Protein AF-A0A813E6D9-F1 (afdb_monomer_lite)

Secondary structure (DSSP, 8-state):
---HHHHHHHHHHHHHHH-TT--S---S-PPPPPHHHHHHHHHHH-SHHHHHHHHHHHHHHHHHTT--HHHHHHHHHHHHHHTTPPPPSS--HHHHHHHHHHHHTT-

pLDDT: mean 75.67, std 10.49, range [47.28, 86.62]

Sequence (107 aa):
PLDLKSHLVTLVLEAIAADSGTTERR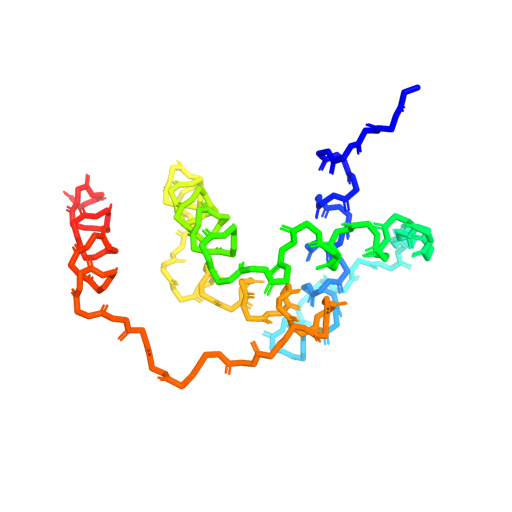PQRMSRVPEAVRAMLIIAFHSEEAWKVLCFATRRQCAESGIDRFTAARLLAALREALTLPTEETPSKEQEAEDDELWAAKV

Organism: Polarella glacialis (NCBI:txid89957)

Radius of gyration: 14.29 Å; chains: 1; bounding box: 28×29×38 Å

Structure (mmCIF, N/CA/C/O backbone):
data_AF-A0A813E6D9-F1
#
_entry.id   AF-A0A813E6D9-F1
#
loop_
_atom_site.group_PDB
_atom_site.id
_atom_site.type_symbol
_atom_site.label_atom_id
_atom_site.label_alt_id
_atom_site.label_comp_id
_atom_site.label_asym_id
_atom_site.label_entity_id
_atom_site.label_seq_id
_atom_site.pdbx_PDB_ins_code
_atom_site.Cartn_x
_atom_site.Cartn_y
_atom_site.Cartn_z
_atom_site.occupancy
_atom_site.B_iso_or_equiv
_atom_site.auth_seq_id
_atom_site.auth_comp_id
_atom_site.auth_asym_id
_atom_site.auth_atom_id
_atom_site.pdbx_PDB_model_num
ATOM 1 N N . PRO A 1 1 ? 0.153 6.181 -23.351 1.00 55.78 1 PRO A N 1
ATOM 2 C CA . PRO A 1 1 ? 0.550 6.684 -22.012 1.00 55.78 1 PRO A CA 1
ATOM 3 C C . PRO A 1 1 ? 0.500 5.544 -20.992 1.00 55.78 1 PRO A C 1
ATOM 5 O O . PRO A 1 1 ? -0.426 4.743 -21.054 1.00 55.78 1 PRO A O 1
ATOM 8 N N . LEU A 1 2 ? 1.498 5.438 -20.114 1.00 63.12 2 LEU A N 1
ATOM 9 C CA . LEU A 1 2 ? 1.509 4.447 -19.039 1.00 63.12 2 LEU A CA 1
ATOM 10 C C . LEU A 1 2 ? 0.525 4.888 -17.944 1.00 63.12 2 LEU A C 1
ATOM 12 O O . LEU A 1 2 ? 0.753 5.907 -17.296 1.00 63.12 2 LEU A O 1
ATOM 16 N N . ASP A 1 3 ? -0.566 4.147 -17.747 1.00 80.06 3 ASP A N 1
ATOM 17 C CA . ASP A 1 3 ? -1.535 4.430 -16.681 1.00 80.06 3 ASP A CA 1
ATOM 18 C C . ASP A 1 3 ? -1.081 3.790 -15.360 1.00 80.06 3 ASP A C 1
ATOM 20 O O . ASP A 1 3 ? -1.523 2.710 -14.958 1.00 80.06 3 ASP A O 1
ATOM 24 N N . LEU A 1 4 ? -0.144 4.467 -14.692 1.00 69.75 4 LEU A N 1
ATOM 25 C CA . LEU A 1 4 ? 0.435 4.035 -13.416 1.00 69.75 4 LEU A CA 1
ATOM 26 C C . LEU A 1 4 ? -0.626 3.800 -12.332 1.00 69.75 4 LEU A C 1
ATOM 28 O O . LEU A 1 4 ? -0.455 2.907 -11.505 1.00 69.75 4 LEU A O 1
ATOM 32 N N . LYS A 1 5 ? -1.735 4.553 -12.351 1.00 74.38 5 LYS A N 1
ATOM 33 C CA . LYS A 1 5 ? -2.806 4.418 -11.359 1.00 74.38 5 LYS A CA 1
ATOM 34 C C . LYS A 1 5 ? -3.513 3.071 -11.502 1.00 74.38 5 LYS A C 1
ATOM 36 O O . LYS A 1 5 ? -3.650 2.348 -10.518 1.00 74.38 5 LYS A O 1
ATOM 41 N N . SER A 1 6 ? -3.910 2.701 -12.718 1.00 78.50 6 SER A N 1
ATOM 42 C CA . SER A 1 6 ? -4.550 1.403 -12.980 1.00 78.50 6 SER A CA 1
ATOM 43 C C . SER A 1 6 ? -3.612 0.224 -12.699 1.00 78.50 6 SER A C 1
ATOM 45 O O . SER A 1 6 ? -4.045 -0.815 -12.192 1.00 78.50 6 SER A O 1
ATOM 47 N N . HIS A 1 7 ? -2.311 0.383 -12.959 1.00 80.12 7 HIS A N 1
ATOM 48 C CA . HIS A 1 7 ? -1.315 -0.639 -12.633 1.00 80.12 7 HIS A CA 1
ATOM 49 C C . HIS A 1 7 ? -1.073 -0.794 -11.128 1.00 80.12 7 HIS A C 1
ATOM 51 O O . HIS A 1 7 ? -0.959 -1.923 -10.661 1.00 80.12 7 HIS A O 1
ATOM 57 N N . LEU A 1 8 ? -1.071 0.299 -10.361 1.00 74.12 8 LEU A N 1
ATOM 58 C CA . LEU A 1 8 ? -1.030 0.248 -8.897 1.00 74.12 8 LEU A CA 1
ATOM 59 C C . LEU A 1 8 ? -2.252 -0.464 -8.320 1.00 74.12 8 LEU A C 1
ATOM 61 O O . LEU A 1 8 ? -2.102 -1.336 -7.473 1.00 74.12 8 LEU A O 1
ATOM 65 N N . VAL A 1 9 ? -3.450 -0.155 -8.820 1.00 75.25 9 VAL A N 1
ATOM 66 C CA . VAL A 1 9 ? -4.681 -0.846 -8.405 1.00 75.25 9 VAL A CA 1
ATOM 67 C C . VAL A 1 9 ? -4.587 -2.341 -8.702 1.00 75.25 9 VAL A C 1
ATOM 69 O O . VAL A 1 9 ? -4.896 -3.160 -7.845 1.00 75.25 9 VAL A O 1
ATOM 72 N N . THR A 1 10 ? -4.111 -2.707 -9.892 1.00 80.25 10 THR A N 1
ATOM 73 C CA . THR A 1 10 ? -3.926 -4.113 -10.276 1.00 80.25 10 THR A CA 1
ATOM 74 C C . THR A 1 10 ? -2.921 -4.817 -9.361 1.00 80.25 10 THR A C 1
ATOM 76 O O . THR A 1 10 ? -3.183 -5.924 -8.906 1.00 80.25 10 THR A O 1
ATOM 79 N N . LEU A 1 11 ? -1.808 -4.160 -9.029 1.00 77.75 11 LEU A N 1
ATOM 80 C CA . LEU A 1 11 ? -0.789 -4.704 -8.134 1.00 77.75 11 LEU A CA 1
ATOM 81 C C . LEU A 1 11 ? -1.305 -4.897 -6.703 1.00 77.75 11 LEU A C 1
ATOM 83 O O . LEU A 1 11 ? -1.048 -5.924 -6.085 1.00 77.75 11 LEU A O 1
ATOM 87 N N . VAL A 1 12 ? -2.051 -3.921 -6.189 1.00 75.12 12 VAL A N 1
ATOM 88 C CA . VAL A 1 12 ? -2.708 -3.999 -4.881 1.00 75.12 12 VAL A CA 1
ATOM 89 C C . VAL A 1 12 ? -3.670 -5.183 -4.844 1.00 75.12 12 VAL A C 1
ATOM 91 O O . VAL A 1 12 ? -3.676 -5.970 -3.905 1.00 75.12 12 VAL A O 1
ATOM 94 N N . LEU A 1 13 ? -4.459 -5.341 -5.898 1.00 73.75 13 LEU A N 1
ATOM 95 C CA . LEU A 1 13 ? -5.406 -6.431 -6.031 1.00 73.75 13 LEU A CA 1
ATOM 96 C C . LEU A 1 13 ? -4.719 -7.808 -6.140 1.00 73.75 13 LEU A C 1
ATOM 98 O O . LEU A 1 13 ? -5.182 -8.765 -5.519 1.00 73.75 13 LEU A O 1
ATOM 102 N N . GLU A 1 14 ? -3.594 -7.908 -6.856 1.00 75.50 14 GLU A N 1
ATOM 103 C CA . GLU A 1 14 ? -2.746 -9.108 -6.866 1.00 75.50 14 GLU A CA 1
ATOM 104 C C . GLU A 1 14 ? -2.191 -9.434 -5.477 1.00 75.50 14 GLU A C 1
ATOM 106 O O . GLU A 1 14 ? -2.201 -10.596 -5.076 1.00 75.50 14 GLU A O 1
ATOM 111 N N . ALA A 1 15 ? -1.727 -8.419 -4.746 1.00 73.94 15 ALA A N 1
ATOM 112 C CA . ALA A 1 15 ? -1.176 -8.570 -3.407 1.00 73.94 15 ALA A CA 1
ATOM 113 C C . ALA A 1 15 ? -2.230 -9.091 -2.416 1.00 73.94 15 ALA A C 1
ATOM 115 O O . ALA A 1 15 ? -1.973 -10.042 -1.684 1.00 73.94 15 ALA A O 1
ATOM 116 N N . ILE A 1 16 ? -3.452 -8.549 -2.460 1.00 69.12 16 ILE A N 1
ATOM 117 C CA . ILE A 1 16 ? -4.589 -9.063 -1.678 1.00 69.12 16 ILE A CA 1
ATOM 118 C C . ILE A 1 16 ? -4.908 -10.510 -2.067 1.00 69.12 16 ILE A C 1
ATOM 120 O O . ILE A 1 16 ? -5.148 -11.341 -1.199 1.00 69.12 16 ILE A O 1
ATOM 124 N N . ALA A 1 17 ? -4.914 -10.829 -3.366 1.00 70.44 17 ALA A N 1
ATOM 125 C CA . ALA A 1 17 ? -5.215 -12.179 -3.840 1.00 70.44 17 ALA A CA 1
ATOM 126 C C . ALA A 1 17 ? -4.159 -13.218 -3.416 1.00 70.44 17 ALA A C 1
ATOM 128 O O . ALA A 1 17 ? -4.484 -14.403 -3.297 1.00 70.44 17 ALA A O 1
ATOM 129 N N . ALA A 1 18 ? -2.911 -12.783 -3.217 1.00 68.25 18 ALA A N 1
ATOM 130 C CA . ALA A 1 18 ? -1.814 -13.598 -2.707 1.00 68.25 18 ALA A CA 1
ATOM 131 C C . ALA A 1 18 ? -1.820 -13.726 -1.170 1.00 68.25 18 ALA A C 1
ATOM 133 O O . ALA A 1 18 ? -1.265 -14.693 -0.647 1.00 68.25 18 ALA A O 1
ATOM 134 N N . ASP A 1 19 ? -2.475 -12.808 -0.451 1.00 67.19 19 ASP A N 1
ATOM 135 C CA . ASP A 1 19 ? -2.545 -12.819 1.009 1.00 67.19 19 ASP A CA 1
ATOM 136 C C . ASP A 1 19 ? -3.439 -13.956 1.538 1.00 67.19 19 ASP A C 1
ATOM 138 O O . ASP A 1 19 ? -4.664 -13.981 1.371 1.00 67.19 19 ASP A O 1
ATOM 142 N N . SER A 1 20 ? -2.804 -14.898 2.238 1.00 57.84 20 SER A N 1
ATOM 143 C CA . SER A 1 20 ? -3.430 -16.087 2.834 1.00 57.84 20 SER A CA 1
ATOM 144 C C . SER A 1 20 ? -4.530 -15.782 3.859 1.00 57.84 20 SER A C 1
ATOM 146 O O . SER A 1 20 ? -5.384 -16.634 4.107 1.00 57.84 20 SER A O 1
ATOM 148 N N . GLY A 1 21 ? -4.549 -14.571 4.426 1.00 58.81 21 GLY A N 1
ATOM 149 C CA . GLY A 1 21 ? -5.560 -14.148 5.391 1.00 58.81 21 GLY A CA 1
ATOM 150 C C . GLY A 1 21 ? -6.868 -13.637 4.772 1.00 58.81 21 GLY A C 1
ATOM 151 O O . GLY A 1 21 ? -7.704 -13.114 5.511 1.00 58.81 21 GLY A O 1
ATOM 152 N N . THR A 1 22 ? -7.049 -13.697 3.447 1.00 59.09 22 THR A N 1
ATOM 153 C CA . THR A 1 22 ? -8.324 -13.385 2.776 1.00 59.09 22 THR A CA 1
ATOM 154 C C . THR A 1 22 ? -8.975 -14.676 2.269 1.00 59.09 22 THR A C 1
ATOM 156 O O . THR A 1 22 ? -8.703 -15.186 1.185 1.00 59.09 22 THR A O 1
ATOM 159 N N . THR A 1 23 ? -9.824 -15.278 3.101 1.00 51.78 23 THR A N 1
ATOM 160 C CA . THR A 1 23 ? -10.379 -16.619 2.851 1.00 51.78 23 THR A CA 1
ATOM 161 C C . THR A 1 23 ? -11.553 -16.646 1.872 1.00 51.78 23 THR A C 1
ATOM 163 O O . THR A 1 23 ? -11.817 -17.697 1.294 1.00 51.78 23 THR A O 1
ATOM 166 N N . GLU A 1 24 ? -12.258 -15.534 1.637 1.00 48.12 24 GLU A N 1
ATOM 167 C CA . GLU A 1 24 ? -13.606 -15.644 1.056 1.00 48.12 24 GLU A CA 1
ATOM 168 C C . GLU A 1 24 ? -13.743 -15.358 -0.441 1.00 48.12 24 GLU A C 1
ATOM 170 O O . GLU A 1 24 ? -14.668 -15.878 -1.063 1.00 48.12 24 GLU A O 1
ATOM 175 N N .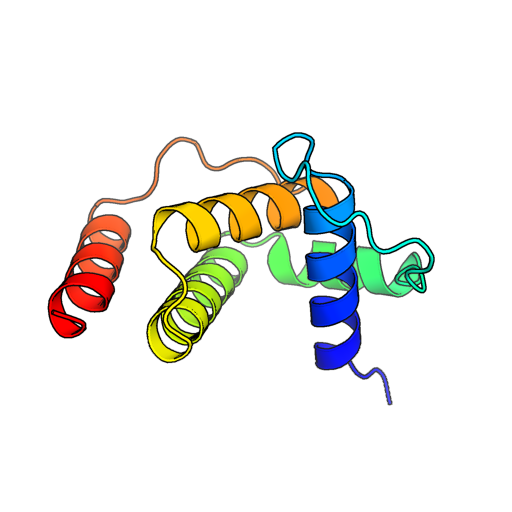 ARG A 1 25 ? -12.859 -14.590 -1.083 1.00 49.09 25 ARG A N 1
ATOM 176 C CA . ARG A 1 25 ? -13.000 -14.300 -2.523 1.00 49.09 25 ARG A CA 1
ATOM 177 C C . ARG A 1 25 ? -11.652 -14.078 -3.180 1.00 49.09 25 ARG A C 1
ATOM 179 O O . ARG A 1 25 ? -11.267 -12.942 -3.425 1.00 49.09 25 ARG A O 1
ATOM 186 N N . ARG A 1 26 ? -10.959 -15.167 -3.529 1.00 53.34 26 ARG A N 1
ATOM 187 C CA . ARG A 1 26 ? -9.845 -15.082 -4.482 1.00 53.34 26 ARG A CA 1
ATOM 188 C C . ARG A 1 26 ? -10.399 -14.634 -5.837 1.00 53.34 26 ARG A C 1
ATOM 190 O O . ARG A 1 26 ? -11.190 -15.372 -6.432 1.00 53.34 26 ARG A O 1
ATOM 197 N N . PRO A 1 27 ? -10.020 -13.461 -6.353 1.00 53.62 27 PRO A N 1
ATOM 198 C CA . PRO A 1 27 ? -10.424 -13.054 -7.689 1.00 53.62 27 PRO A CA 1
ATOM 199 C C . PRO A 1 27 ? -9.776 -13.991 -8.720 1.00 53.62 27 PRO A C 1
ATOM 201 O O . PRO A 1 27 ? -8.568 -13.987 -8.925 1.00 53.62 27 PRO A O 1
ATOM 204 N N . GLN A 1 28 ? -10.590 -14.833 -9.362 1.00 53.22 28 GLN A N 1
ATOM 205 C CA . GLN A 1 28 ? -10.120 -15.945 -10.204 1.00 53.22 28 GLN A CA 1
ATOM 206 C C . GLN A 1 28 ? -9.476 -15.520 -11.536 1.00 53.22 28 GLN A C 1
ATOM 208 O O . GLN A 1 28 ? -8.907 -16.355 -12.237 1.00 53.22 28 GLN A O 1
ATOM 213 N N . ARG A 1 29 ? -9.541 -14.236 -11.904 1.00 51.28 29 ARG A N 1
ATOM 214 C CA . ARG A 1 29 ? -8.859 -13.682 -13.081 1.00 51.28 29 ARG A CA 1
ATOM 215 C C . ARG A 1 29 ? -8.409 -12.259 -12.799 1.00 51.28 29 ARG A C 1
ATOM 217 O O . ARG A 1 29 ? -9.169 -11.318 -13.004 1.00 51.28 29 ARG A O 1
ATOM 224 N N . MET A 1 30 ? -7.172 -12.108 -12.348 1.00 58.38 30 MET A N 1
ATOM 225 C CA . MET A 1 30 ? -6.517 -10.805 -12.332 1.00 58.38 30 MET A CA 1
ATOM 226 C C . MET A 1 30 ? -5.555 -10.725 -13.504 1.00 58.38 30 MET A C 1
ATOM 228 O O . MET A 1 30 ? -4.742 -11.627 -13.715 1.00 58.38 30 MET A O 1
ATOM 232 N N . SER A 1 31 ? -5.695 -9.665 -14.302 1.00 63.81 31 SER A N 1
ATOM 233 C CA . SER A 1 31 ? -4.647 -9.286 -15.245 1.00 63.81 31 SER A CA 1
ATOM 234 C C . SER A 1 31 ? -3.379 -9.070 -14.435 1.00 63.81 31 SER A C 1
ATOM 236 O O . SER A 1 31 ? -3.430 -8.348 -13.447 1.00 63.81 31 SER A O 1
ATOM 238 N N . ARG A 1 32 ? -2.267 -9.689 -14.834 1.00 72.94 32 ARG A N 1
ATOM 239 C CA . ARG A 1 32 ? -0.993 -9.440 -14.164 1.00 72.94 32 ARG A CA 1
ATOM 240 C C . ARG A 1 32 ? -0.432 -8.088 -14.589 1.00 72.94 32 ARG A C 1
ATOM 242 O O . ARG A 1 32 ? -0.499 -7.743 -15.771 1.00 72.94 32 ARG A O 1
ATOM 249 N N . VAL A 1 33 ? 0.145 -7.339 -13.658 1.00 79.12 33 VAL A N 1
ATOM 250 C CA . VAL A 1 33 ? 0.950 -6.158 -13.973 1.00 79.12 33 VAL A CA 1
ATOM 251 C C . VAL A 1 33 ? 2.164 -6.615 -14.789 1.00 79.12 33 VAL A C 1
ATOM 253 O O . VAL A 1 33 ? 2.880 -7.517 -14.341 1.00 79.12 33 VAL A O 1
ATOM 256 N N . PRO A 1 34 ? 2.417 -6.028 -15.976 1.00 84.19 34 PRO A N 1
ATOM 257 C CA . PRO A 1 34 ? 3.595 -6.364 -16.766 1.00 84.19 34 PRO A CA 1
ATOM 258 C C . PRO A 1 34 ? 4.884 -6.167 -15.960 1.00 84.19 34 PRO A C 1
ATOM 260 O O . PRO A 1 34 ? 5.010 -5.194 -15.215 1.00 84.19 34 PRO A O 1
ATOM 263 N N . GLU A 1 35 ? 5.863 -7.050 -16.145 1.00 81.62 35 GLU A N 1
ATOM 264 C CA . GLU A 1 35 ? 7.119 -7.048 -15.378 1.00 81.62 35 GLU A CA 1
ATOM 265 C C . GLU A 1 35 ? 7.864 -5.707 -15.457 1.00 81.62 35 GLU A C 1
ATOM 267 O O . GLU A 1 35 ? 8.301 -5.181 -14.437 1.00 81.62 35 GLU A O 1
ATOM 272 N N . ALA A 1 36 ? 7.903 -5.084 -16.640 1.00 83.00 36 ALA A N 1
ATOM 273 C CA . ALA A 1 36 ? 8.494 -3.758 -16.827 1.00 83.00 36 ALA A CA 1
ATOM 274 C C . ALA A 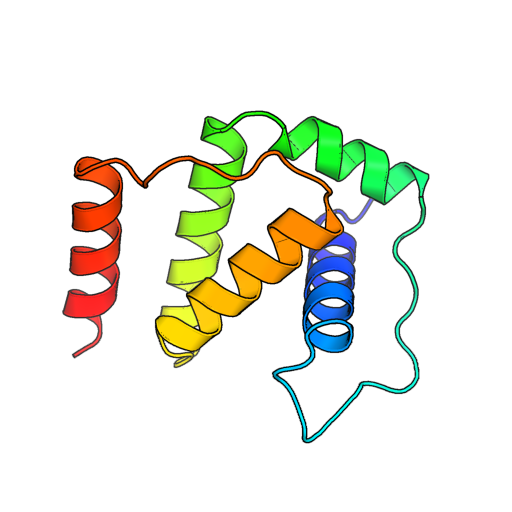1 36 ? 7.815 -2.672 -15.970 1.00 83.00 36 ALA A C 1
ATOM 276 O O . ALA A 1 36 ? 8.478 -1.770 -15.462 1.00 83.00 36 ALA A O 1
ATOM 277 N N . VAL A 1 37 ? 6.496 -2.763 -15.775 1.00 81.75 37 VAL A N 1
ATOM 278 C CA . VAL A 1 37 ? 5.752 -1.829 -14.921 1.00 81.75 37 VAL A CA 1
ATOM 279 C C . VAL A 1 37 ? 6.027 -2.105 -13.452 1.00 81.75 37 VAL A C 1
ATOM 281 O O . VAL A 1 37 ? 6.244 -1.162 -12.697 1.00 81.75 37 VAL A O 1
ATOM 284 N N . ARG A 1 38 ? 6.100 -3.381 -13.055 1.00 82.00 38 ARG A N 1
ATOM 285 C CA . ARG A 1 38 ? 6.512 -3.754 -11.698 1.00 82.00 38 ARG A CA 1
ATOM 286 C C . ARG A 1 38 ? 7.899 -3.195 -11.382 1.00 82.00 38 ARG A C 1
ATOM 288 O O . ARG A 1 38 ? 8.040 -2.531 -10.367 1.00 82.00 38 ARG A O 1
ATOM 295 N N . ALA A 1 39 ? 8.877 -3.360 -12.272 1.00 82.50 39 ALA A N 1
ATOM 296 C CA . ALA A 1 39 ? 10.219 -2.804 -12.099 1.00 82.50 39 ALA A CA 1
ATOM 297 C C . ALA A 1 39 ? 10.211 -1.271 -11.938 1.00 82.50 39 ALA A C 1
ATOM 299 O O . ALA A 1 39 ? 10.896 -0.743 -11.066 1.00 82.50 39 ALA A O 1
ATOM 300 N N . MET A 1 40 ? 9.396 -0.549 -12.718 1.00 83.25 40 MET A N 1
ATOM 301 C CA . MET A 1 40 ? 9.244 0.905 -12.559 1.00 83.25 40 MET A CA 1
ATOM 302 C C . MET A 1 40 ? 8.659 1.291 -11.198 1.00 83.25 40 MET A C 1
ATOM 304 O O . MET A 1 40 ? 9.135 2.242 -10.585 1.00 83.25 40 MET A O 1
ATOM 308 N N . LEU A 1 41 ? 7.650 0.561 -10.713 1.00 81.75 41 LEU A N 1
ATOM 309 C CA . LEU A 1 41 ? 7.061 0.805 -9.394 1.00 81.75 41 LEU A CA 1
ATOM 310 C C . LEU A 1 41 ? 8.061 0.487 -8.276 1.00 81.75 41 LEU A C 1
ATOM 312 O O . LEU A 1 41 ? 8.163 1.257 -7.329 1.00 81.75 41 LEU A O 1
ATOM 316 N N . ILE A 1 42 ? 8.845 -0.586 -8.416 1.00 84.00 42 ILE A N 1
ATOM 317 C CA . ILE A 1 42 ? 9.930 -0.907 -7.481 1.00 84.00 42 ILE A CA 1
ATOM 318 C C . ILE A 1 42 ? 10.906 0.262 -7.404 1.00 84.00 42 ILE A C 1
ATOM 320 O O . ILE A 1 42 ? 11.169 0.743 -6.313 1.00 84.00 42 ILE A O 1
ATOM 324 N N . ILE A 1 43 ? 11.388 0.771 -8.542 1.00 83.56 43 ILE A N 1
ATOM 325 C CA . ILE A 1 43 ? 12.309 1.917 -8.573 1.00 83.56 43 ILE A CA 1
ATOM 326 C C . ILE A 1 43 ? 11.664 3.161 -7.942 1.00 83.56 43 ILE A C 1
ATOM 328 O O . ILE A 1 43 ? 12.307 3.848 -7.153 1.00 83.56 43 ILE A O 1
ATOM 332 N N . ALA A 1 44 ? 10.396 3.440 -8.258 1.00 81.19 44 ALA A N 1
ATOM 333 C CA . ALA A 1 44 ? 9.683 4.614 -7.756 1.00 81.19 44 ALA A CA 1
ATOM 334 C C . ALA A 1 44 ? 9.473 4.587 -6.233 1.00 81.19 44 ALA A C 1
ATO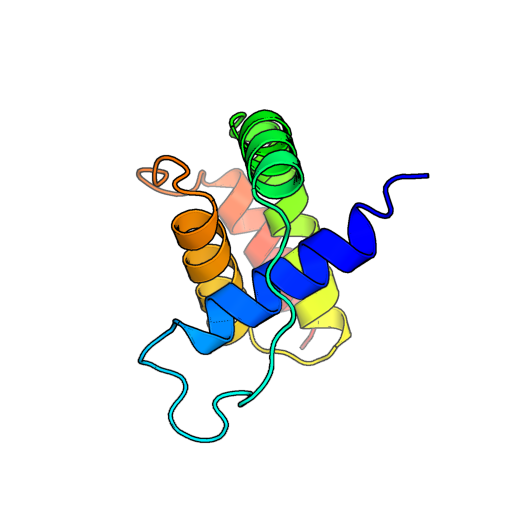M 336 O O . ALA A 1 44 ? 9.547 5.633 -5.593 1.00 81.19 44 ALA A O 1
ATOM 337 N N . PHE A 1 45 ? 9.231 3.407 -5.658 1.00 82.31 45 PHE A N 1
ATOM 338 C CA . PHE A 1 45 ? 8.952 3.228 -4.230 1.00 82.31 45 PHE A CA 1
ATOM 339 C C . PHE A 1 45 ? 10.116 2.615 -3.445 1.00 82.31 45 PHE A C 1
ATOM 341 O O . PHE A 1 45 ? 9.946 2.270 -2.281 1.00 82.31 45 PHE A O 1
ATOM 348 N N . HIS A 1 46 ? 11.300 2.491 -4.053 1.00 80.81 46 HIS A N 1
ATOM 349 C CA . HIS A 1 46 ? 12.499 2.012 -3.361 1.00 80.81 46 HIS A CA 1
ATOM 350 C C . HIS A 1 46 ? 12.976 2.993 -2.283 1.00 80.81 46 HIS A C 1
ATOM 352 O O . HIS A 1 46 ? 13.614 2.587 -1.318 1.00 80.81 46 HIS A O 1
ATOM 358 N N . SER A 1 47 ? 12.673 4.285 -2.447 1.00 83.12 47 SER A N 1
ATOM 359 C CA . SER A 1 47 ? 12.906 5.285 -1.406 1.00 83.12 47 SER A CA 1
ATOM 360 C C . SER A 1 47 ? 11.867 5.152 -0.294 1.00 83.12 47 SER A C 1
ATOM 362 O O . SER A 1 47 ? 10.663 5.155 -0.566 1.00 83.12 47 SER A O 1
ATOM 364 N N . GLU A 1 48 ? 12.333 5.140 0.957 1.00 79.31 48 GLU A N 1
ATOM 365 C CA . GLU A 1 48 ? 11.463 5.170 2.136 1.00 79.31 48 GLU A CA 1
ATOM 366 C C . GLU A 1 48 ? 10.529 6.386 2.120 1.00 79.31 48 GLU A C 1
ATOM 368 O O . GLU A 1 48 ? 9.358 6.260 2.450 1.00 79.31 48 GLU A O 1
ATOM 373 N N . GLU A 1 49 ? 10.981 7.555 1.661 1.00 82.38 49 GLU A N 1
ATOM 374 C CA . GLU A 1 49 ? 10.123 8.747 1.580 1.00 82.38 49 GLU A CA 1
ATOM 375 C C . GLU A 1 49 ? 8.956 8.542 0.605 1.00 82.38 49 GLU A C 1
ATOM 377 O O . GLU A 1 49 ? 7.806 8.859 0.916 1.00 82.38 49 GLU A O 1
ATOM 382 N N . ALA A 1 50 ? 9.229 7.954 -0.563 1.00 83.94 50 ALA A N 1
ATOM 383 C CA . ALA A 1 50 ? 8.201 7.671 -1.560 1.00 83.94 50 ALA A CA 1
ATOM 384 C C . ALA A 1 50 ? 7.205 6.616 -1.056 1.00 83.94 50 ALA A C 1
ATOM 386 O O . ALA A 1 50 ? 5.995 6.742 -1.273 1.00 83.94 50 ALA A O 1
ATOM 387 N N . TRP A 1 51 ? 7.701 5.600 -0.345 1.00 86.50 51 TRP A N 1
ATOM 388 C CA . TRP A 1 51 ? 6.858 4.603 0.304 1.00 86.50 51 TRP A CA 1
ATOM 389 C C . TRP A 1 51 ? 5.983 5.215 1.409 1.00 86.50 51 TRP A C 1
ATOM 391 O O . TRP A 1 51 ? 4.786 4.934 1.465 1.00 86.50 51 TRP A O 1
ATOM 401 N N . LYS A 1 52 ? 6.525 6.116 2.238 1.00 84.06 52 LYS A N 1
ATOM 402 C CA . LYS A 1 52 ? 5.773 6.822 3.292 1.00 84.06 52 LYS A CA 1
ATOM 403 C C . LYS A 1 52 ? 4.623 7.645 2.725 1.00 84.06 52 LYS A C 1
ATOM 405 O O . LYS A 1 52 ? 3.497 7.531 3.211 1.00 84.06 52 LYS A O 1
ATOM 410 N N . VAL A 1 53 ? 4.872 8.396 1.651 1.00 85.62 53 VAL A N 1
ATOM 411 C CA . VAL A 1 53 ? 3.826 9.158 0.947 1.00 85.62 53 VAL A CA 1
ATOM 412 C C . VAL A 1 53 ? 2.720 8.230 0.433 1.00 85.62 53 VAL A C 1
ATOM 414 O O . VAL A 1 53 ? 1.534 8.526 0.600 1.00 85.62 53 VAL A O 1
ATOM 417 N N . LEU A 1 54 ? 3.085 7.080 -0.146 1.00 84.81 54 LEU A N 1
ATOM 418 C CA . LEU A 1 54 ? 2.118 6.078 -0.599 1.00 84.81 54 LEU A CA 1
ATOM 419 C C . LEU A 1 54 ? 1.312 5.487 0.568 1.00 84.81 54 LEU A C 1
ATOM 421 O O . LEU A 1 54 ? 0.091 5.353 0.455 1.00 84.81 54 LEU A O 1
ATOM 425 N N . CYS A 1 55 ? 1.965 5.158 1.687 1.00 86.62 55 CYS A N 1
ATOM 426 C CA . CYS A 1 55 ? 1.307 4.670 2.898 1.00 86.62 55 CYS A CA 1
ATOM 427 C C . CYS A 1 55 ? 0.269 5.661 3.412 1.00 86.62 55 CYS A C 1
ATOM 429 O O . CYS A 1 55 ? -0.880 5.273 3.621 1.00 86.62 55 CYS A O 1
ATOM 431 N N . PHE A 1 56 ? 0.645 6.930 3.558 1.00 86.12 56 PHE A N 1
ATOM 432 C CA . PHE A 1 56 ? -0.257 7.972 4.037 1.00 86.12 56 PHE A CA 1
ATOM 433 C C . PHE A 1 56 ? -1.468 8.143 3.110 1.00 86.12 56 PHE A C 1
ATOM 435 O O . PHE A 1 56 ? -2.615 8.066 3.554 1.00 86.12 56 PHE A O 1
ATOM 442 N N . ALA A 1 57 ? -1.233 8.281 1.800 1.00 84.88 57 ALA A N 1
ATOM 443 C CA . ALA A 1 57 ? -2.306 8.425 0.815 1.00 84.88 57 ALA A CA 1
ATOM 444 C C . ALA A 1 57 ? -3.259 7.215 0.815 1.00 84.88 57 ALA A C 1
ATOM 446 O O . ALA A 1 57 ? -4.480 7.374 0.757 1.00 84.88 57 ALA A O 1
ATOM 447 N N . THR A 1 58 ? -2.709 6.004 0.934 1.00 84.50 58 THR A N 1
ATOM 448 C CA . THR A 1 58 ? -3.490 4.761 0.980 1.00 84.50 58 THR A CA 1
ATOM 449 C C . THR A 1 58 ? -4.320 4.669 2.256 1.00 84.50 58 THR A C 1
ATOM 451 O O . THR A 1 58 ? -5.509 4.359 2.181 1.00 84.50 58 THR A O 1
ATOM 454 N N . ARG A 1 59 ? -3.736 4.969 3.425 1.00 86.50 59 ARG A N 1
ATOM 455 C CA . ARG A 1 59 ? -4.450 4.960 4.713 1.00 86.50 59 ARG A CA 1
ATOM 456 C C . ARG A 1 59 ? -5.578 5.977 4.716 1.00 86.50 59 ARG A C 1
ATOM 458 O O . ARG A 1 59 ? -6.691 5.632 5.100 1.00 86.50 59 ARG A O 1
ATOM 465 N N . ARG A 1 60 ? -5.326 7.186 4.207 1.00 85.62 60 ARG A N 1
ATOM 466 C CA . ARG A 1 60 ? -6.350 8.224 4.076 1.00 85.62 60 ARG A CA 1
ATOM 467 C C . ARG A 1 60 ? -7.502 7.772 3.184 1.00 85.62 60 ARG A C 1
ATOM 469 O O . ARG A 1 60 ? -8.654 7.880 3.592 1.00 85.62 60 ARG A O 1
ATOM 476 N N . GLN A 1 61 ? -7.208 7.206 2.015 1.00 83.31 61 GLN A N 1
ATOM 477 C CA . GLN A 1 61 ? -8.242 6.693 1.114 1.00 83.31 61 GLN A CA 1
ATOM 478 C C . GLN A 1 61 ? -9.035 5.535 1.741 1.00 83.31 61 GLN A C 1
ATOM 480 O O . GLN A 1 61 ? -10.255 5.464 1.577 1.00 83.31 61 GLN A O 1
ATOM 485 N N . CYS A 1 62 ? -8.365 4.633 2.466 1.00 83.88 62 CYS A N 1
ATOM 486 C CA . CYS A 1 62 ? -9.011 3.541 3.198 1.00 83.88 62 CYS A CA 1
ATOM 487 C C . CYS A 1 62 ? -9.972 4.093 4.249 1.00 83.88 62 CYS A C 1
ATOM 489 O O . CYS A 1 62 ? -11.148 3.732 4.246 1.00 83.88 62 CYS A O 1
ATOM 491 N N . ALA A 1 63 ? -9.495 5.035 5.064 1.00 80.81 63 ALA A N 1
ATOM 492 C CA . ALA A 1 63 ? -10.303 5.718 6.057 1.00 80.81 63 ALA A CA 1
ATOM 493 C C . ALA A 1 63 ? -11.518 6.375 5.387 1.00 80.81 63 ALA A C 1
ATOM 495 O O . ALA A 1 63 ? -12.652 6.110 5.784 1.00 80.81 63 ALA A O 1
ATOM 496 N N . GLU A 1 64 ? -11.320 7.193 4.343 1.00 83.38 64 GLU A N 1
ATOM 497 C CA . GLU A 1 64 ? -12.374 7.830 3.524 1.00 83.38 64 GLU A CA 1
ATOM 498 C C . GLU A 1 64 ? -13.419 6.837 3.000 1.00 83.38 64 GLU A C 1
ATOM 500 O O . GLU A 1 64 ? -14.602 7.165 2.974 1.00 83.38 64 GLU A O 1
ATOM 505 N N . SER A 1 65 ? -13.004 5.607 2.700 1.00 79.75 65 SER A N 1
ATOM 506 C CA . SER A 1 65 ? -13.864 4.538 2.181 1.00 79.75 65 SER A CA 1
ATOM 507 C C . SER A 1 65 ? -14.486 3.646 3.268 1.00 79.75 65 SER A C 1
ATOM 509 O O . SER A 1 65 ? -15.165 2.678 2.935 1.00 79.75 65 SER A O 1
ATOM 511 N N . GLY A 1 66 ? -14.256 3.937 4.555 1.00 80.50 66 GLY A N 1
ATOM 512 C CA . GLY A 1 66 ? -14.763 3.140 5.680 1.00 80.50 66 GLY A CA 1
ATOM 513 C C . GLY A 1 66 ? -14.030 1.810 5.898 1.00 80.50 66 GLY A C 1
ATOM 514 O O . GLY A 1 66 ? -14.543 0.939 6.594 1.00 80.50 66 GLY A O 1
ATOM 515 N N . ILE A 1 67 ? -12.850 1.638 5.300 1.00 80.69 67 ILE A N 1
ATOM 516 C CA . ILE A 1 67 ? -11.973 0.486 5.532 1.00 80.69 67 ILE A CA 1
ATOM 517 C C . ILE A 1 67 ? -11.215 0.727 6.837 1.00 80.69 67 ILE A C 1
ATOM 519 O O . ILE A 1 67 ? -10.676 1.812 7.046 1.00 80.69 67 ILE A O 1
ATOM 523 N N . ASP A 1 68 ? -11.164 -0.275 7.711 1.00 83.31 68 ASP A N 1
ATOM 524 C CA . ASP A 1 68 ? -10.515 -0.161 9.013 1.00 83.31 68 ASP A CA 1
ATOM 525 C C . ASP A 1 68 ? -8.975 -0.125 8.918 1.00 83.31 68 ASP A C 1
ATOM 527 O O . ASP A 1 68 ? -8.359 -0.571 7.942 1.00 83.31 68 ASP A O 1
ATOM 531 N N . ARG A 1 69 ? -8.342 0.387 9.982 1.00 84.25 69 ARG A N 1
ATOM 532 C CA . ARG A 1 69 ? -6.882 0.540 10.089 1.00 84.25 69 ARG A CA 1
ATOM 533 C C . ARG A 1 69 ? -6.126 -0.775 9.902 1.00 84.25 69 ARG A C 1
ATOM 535 O O . ARG A 1 69 ? -5.055 -0.773 9.297 1.00 84.25 69 ARG A O 1
ATOM 542 N N . PHE A 1 70 ? -6.659 -1.891 10.401 1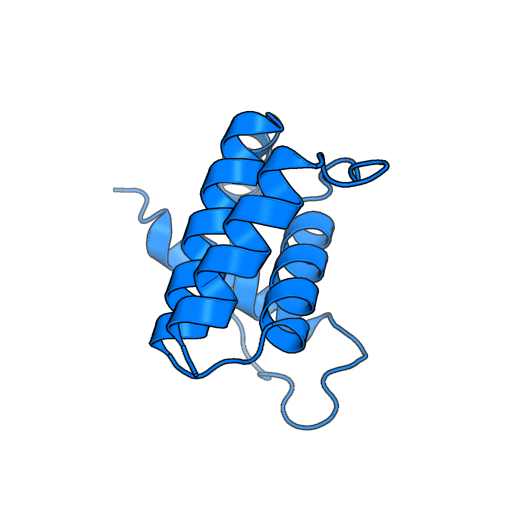.00 83.62 70 PHE A N 1
ATOM 543 C CA . PHE A 1 70 ? -5.995 -3.191 10.317 1.00 83.62 70 PHE A CA 1
ATOM 544 C C . PHE A 1 70 ? -6.001 -3.721 8.880 1.00 83.62 70 PHE A C 1
ATOM 546 O O . PHE A 1 70 ? -4.958 -4.137 8.371 1.00 83.62 70 PHE A O 1
ATOM 553 N N . THR A 1 71 ? -7.136 -3.626 8.188 1.00 80.88 71 THR A N 1
ATOM 554 C CA . THR A 1 71 ? -7.240 -3.975 6.765 1.00 80.88 71 THR A CA 1
ATOM 555 C C . THR A 1 71 ? -6.327 -3.095 5.905 1.00 80.88 71 THR A C 1
ATOM 557 O O . THR A 1 71 ? -5.618 -3.610 5.039 1.00 80.88 71 THR A O 1
ATOM 560 N N . ALA A 1 72 ? -6.264 -1.787 6.178 1.00 83.88 72 ALA A N 1
ATOM 561 C CA . ALA A 1 72 ? -5.361 -0.868 5.481 1.00 83.88 72 ALA A CA 1
ATOM 562 C C . ALA A 1 72 ? -3.873 -1.211 5.703 1.00 83.88 72 ALA A C 1
ATOM 564 O O . ALA A 1 72 ? -3.074 -1.163 4.767 1.00 83.88 72 ALA A O 1
ATOM 565 N N . ALA A 1 73 ? -3.487 -1.593 6.924 1.00 84.44 73 ALA A N 1
ATOM 566 C CA . ALA A 1 73 ? -2.121 -2.017 7.230 1.00 84.44 73 ALA A CA 1
ATOM 567 C C . ALA A 1 73 ? -1.748 -3.322 6.507 1.00 84.44 73 ALA A C 1
ATOM 569 O O . ALA A 1 73 ? -0.673 -3.409 5.913 1.00 84.44 73 ALA A O 1
ATOM 570 N N . ARG A 1 74 ? -2.654 -4.310 6.491 1.00 81.50 74 ARG A N 1
ATOM 571 C CA . ARG A 1 74 ? -2.459 -5.567 5.750 1.00 81.50 74 ARG A CA 1
ATOM 572 C C . ARG A 1 74 ? -2.298 -5.339 4.251 1.00 81.50 74 ARG A C 1
ATOM 574 O O . ARG A 1 74 ? -1.413 -5.933 3.642 1.00 81.50 74 ARG A O 1
ATOM 581 N N . LEU A 1 75 ? -3.100 -4.444 3.674 1.00 81.50 75 LEU A N 1
ATOM 582 C CA . LEU A 1 75 ? -3.000 -4.045 2.270 1.00 81.50 75 LEU A CA 1
ATOM 583 C C . LEU A 1 75 ? -1.603 -3.515 1.924 1.00 81.50 75 LEU A C 1
ATOM 585 O O . LEU A 1 75 ? -1.001 -3.925 0.933 1.00 81.50 75 LEU A O 1
ATOM 589 N N . LEU A 1 76 ? -1.090 -2.604 2.753 1.00 85.69 76 LEU A N 1
ATOM 590 C CA . LEU A 1 76 ? 0.224 -1.995 2.567 1.00 85.69 76 LEU A CA 1
ATOM 591 C C . LEU A 1 76 ? 1.356 -3.011 2.735 1.00 85.69 76 LEU A C 1
ATOM 593 O O . LEU A 1 76 ? 2.306 -2.979 1.959 1.00 85.69 76 LEU A O 1
ATOM 597 N N . ALA A 1 77 ? 1.241 -3.928 3.697 1.00 82.38 77 ALA A N 1
ATOM 598 C CA . ALA A 1 77 ? 2.205 -5.009 3.878 1.00 82.38 77 ALA A CA 1
ATOM 599 C C . ALA A 1 77 ? 2.261 -5.924 2.644 1.00 82.38 77 ALA A C 1
ATOM 601 O O . ALA A 1 77 ? 3.339 -6.147 2.095 1.00 82.38 77 ALA A O 1
ATOM 602 N N . ALA A 1 78 ? 1.099 -6.361 2.150 1.00 79.38 78 ALA A N 1
ATOM 603 C CA . ALA A 1 78 ? 1.010 -7.193 0.954 1.00 79.38 78 ALA A CA 1
ATOM 604 C C . ALA A 1 78 ? 1.568 -6.467 -0.285 1.00 79.38 78 ALA A C 1
ATOM 606 O O . ALA A 1 78 ? 2.262 -7.064 -1.107 1.00 79.38 78 ALA A O 1
ATOM 607 N N . LEU A 1 79 ? 1.307 -5.162 -0.422 1.00 83.69 79 LEU A N 1
ATOM 608 C CA . LEU A 1 79 ? 1.854 -4.351 -1.510 1.00 83.69 79 LEU A CA 1
ATOM 609 C C . LEU A 1 79 ? 3.385 -4.234 -1.428 1.00 83.69 79 LEU A C 1
ATOM 611 O O . LEU A 1 79 ? 4.055 -4.326 -2.458 1.00 83.69 79 LEU A O 1
ATOM 615 N N . ARG A 1 80 ? 3.939 -4.058 -0.221 1.00 84.38 80 ARG A N 1
ATOM 616 C CA . ARG A 1 80 ? 5.391 -3.988 0.009 1.00 84.38 80 ARG A CA 1
ATOM 617 C C . ARG A 1 80 ? 6.064 -5.306 -0.373 1.00 84.38 80 ARG A C 1
ATOM 619 O O . ARG A 1 80 ? 7.076 -5.295 -1.070 1.00 84.38 80 ARG A O 1
ATOM 626 N N . GLU A 1 81 ? 5.448 -6.427 0.002 1.00 80.69 81 GLU A N 1
ATOM 627 C CA . GLU A 1 81 ? 5.891 -7.777 -0.359 1.00 80.69 81 GLU A CA 1
ATOM 628 C C . GLU A 1 81 ? 5.821 -8.019 -1.873 1.00 80.69 81 GLU A C 1
ATOM 630 O O . GLU A 1 81 ? 6.795 -8.467 -2.477 1.00 80.69 81 GLU A O 1
ATOM 635 N N . ALA A 1 82 ? 4.715 -7.645 -2.525 1.00 78.62 82 ALA A N 1
ATOM 636 C CA . ALA A 1 82 ? 4.552 -7.783 -3.974 1.00 78.62 82 ALA A CA 1
ATOM 637 C C . ALA A 1 82 ? 5.574 -6.957 -4.779 1.00 78.62 82 ALA A C 1
ATOM 639 O O . ALA A 1 82 ? 5.904 -7.308 -5.919 1.00 78.62 82 ALA A O 1
ATOM 640 N N . LEU A 1 83 ? 6.066 -5.861 -4.199 1.00 82.38 83 LEU A N 1
ATOM 641 C CA . LEU A 1 83 ? 7.134 -5.030 -4.751 1.00 82.38 83 LEU A CA 1
ATOM 642 C C . LEU A 1 83 ? 8.532 -5.457 -4.282 1.00 82.38 83 LEU A C 1
ATOM 644 O O . LEU A 1 83 ? 9.513 -4.839 -4.688 1.00 82.38 83 LEU A O 1
ATOM 648 N N . THR A 1 84 ? 8.666 -6.502 -3.459 1.00 83.56 84 THR A N 1
ATOM 649 C CA . THR A 1 84 ? 9.957 -6.956 -2.904 1.00 83.56 84 THR A CA 1
ATOM 650 C C . THR A 1 84 ? 10.770 -5.817 -2.273 1.00 83.56 84 THR A C 1
ATOM 652 O O . THR A 1 84 ? 11.996 -5.779 -2.373 1.00 83.56 84 THR A O 1
ATOM 655 N N . LEU A 1 85 ? 10.084 -4.846 -1.665 1.00 80.94 85 LEU A N 1
ATOM 656 C CA . LEU A 1 85 ? 10.732 -3.707 -1.019 1.00 80.94 85 LEU A CA 1
ATOM 657 C C . LEU A 1 85 ? 11.266 -4.136 0.355 1.00 80.94 85 LEU A C 1
ATOM 659 O O . LEU A 1 85 ? 10.617 -4.945 1.023 1.00 80.94 85 LEU A O 1
ATOM 663 N N . PRO A 1 86 ? 12.421 -3.605 0.801 1.00 76.44 86 PRO A N 1
ATOM 664 C CA . PRO A 1 86 ? 12.959 -3.914 2.125 1.00 76.44 86 PRO A CA 1
ATOM 665 C C . PRO A 1 86 ? 11.928 -3.555 3.194 1.00 76.44 86 PRO A C 1
ATOM 667 O O . PRO A 1 86 ? 11.280 -2.521 3.078 1.00 76.44 86 PRO A O 1
ATOM 670 N N . THR A 1 87 ? 11.730 -4.399 4.204 1.00 68.12 87 THR A N 1
ATOM 671 C CA . THR A 1 87 ? 10.800 -4.122 5.309 1.00 68.12 87 THR A CA 1
ATOM 672 C C . THR A 1 87 ? 11.422 -3.090 6.252 1.00 68.12 87 THR A C 1
ATOM 674 O O . THR A 1 87 ? 12.567 -3.262 6.660 1.00 68.12 87 THR A O 1
ATOM 677 N N . GLU A 1 88 ? 10.689 -2.030 6.604 1.00 65.25 88 GLU A N 1
ATOM 678 C CA . GLU A 1 88 ? 11.150 -1.046 7.597 1.00 65.25 88 GLU A CA 1
ATOM 679 C C . GLU A 1 88 ? 11.265 -1.718 8.979 1.00 65.25 88 GLU A C 1
ATOM 681 O O . GLU A 1 88 ? 10.318 -2.358 9.449 1.00 65.25 88 GLU A O 1
ATOM 686 N N . GLU A 1 89 ? 12.405 -1.555 9.652 1.00 55.94 89 GLU A N 1
ATOM 687 C CA . GLU A 1 89 ? 12.543 -1.867 11.074 1.00 55.94 89 GLU A CA 1
ATOM 688 C C . GLU A 1 89 ? 11.949 -0.709 11.886 1.00 55.94 89 GLU A C 1
ATOM 690 O O . GLU A 1 89 ? 12.649 0.202 12.311 1.00 55.94 89 GLU A O 1
ATOM 695 N N . THR A 1 90 ? 10.646 -0.789 12.160 1.00 57.50 90 THR A N 1
ATOM 696 C CA . THR A 1 90 ? 9.882 0.104 13.059 1.00 57.50 90 THR A CA 1
ATOM 697 C C . THR A 1 90 ? 9.493 1.467 12.450 1.00 57.50 90 THR A C 1
ATOM 699 O O . THR A 1 90 ? 10.365 2.226 12.031 1.00 57.50 90 THR A O 1
ATOM 702 N N . PRO A 1 91 ? 8.192 1.828 12.424 1.00 64.81 91 PRO A N 1
ATOM 703 C CA . PRO A 1 91 ? 7.760 3.164 12.008 1.00 64.81 91 PRO A CA 1
ATOM 704 C C . PRO A 1 91 ? 8.312 4.252 12.947 1.00 64.81 91 PRO A C 1
ATOM 706 O O . PRO A 1 91 ? 8.520 4.019 14.138 1.00 64.81 91 PRO A O 1
ATOM 709 N N . SER A 1 92 ? 8.553 5.458 12.422 1.00 74.81 92 SER A N 1
ATOM 710 C CA . SER A 1 92 ? 8.969 6.594 13.254 1.00 74.81 92 SER A CA 1
ATOM 711 C C . SER A 1 92 ? 7.797 7.136 14.085 1.00 74.81 92 SER A C 1
ATOM 713 O O . SER A 1 92 ? 6.643 7.072 13.670 1.00 74.81 92 SER A O 1
ATOM 715 N N . LYS A 1 93 ? 8.093 7.745 15.243 1.00 76.56 93 LYS A N 1
ATOM 716 C CA . LYS A 1 93 ? 7.076 8.332 16.144 1.00 76.56 93 LYS A CA 1
ATOM 717 C C . LYS A 1 93 ? 6.210 9.414 15.491 1.00 76.56 93 LYS A C 1
ATOM 719 O O . LYS A 1 93 ? 5.047 9.565 15.839 1.00 76.56 93 LYS A O 1
ATOM 724 N N . GLU A 1 94 ? 6.776 10.179 14.561 1.00 77.31 94 GLU A N 1
ATOM 725 C CA . GLU A 1 94 ? 6.045 11.194 13.787 1.00 77.31 94 GLU A CA 1
ATOM 726 C C . GLU A 1 94 ? 4.982 10.539 12.901 1.00 77.31 94 GLU A C 1
ATOM 728 O O . GLU A 1 94 ? 3.850 11.001 12.824 1.00 77.31 94 GLU A O 1
ATOM 733 N N . GLN A 1 95 ? 5.325 9.397 12.312 1.00 72.38 95 GLN A N 1
ATOM 734 C CA . GLN A 1 95 ? 4.444 8.641 11.437 1.00 72.38 95 GLN A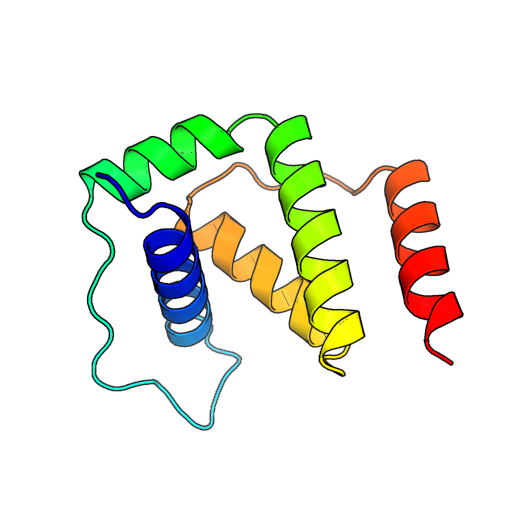 CA 1
ATOM 735 C C . GLN A 1 95 ? 3.350 7.899 12.218 1.00 72.38 95 GLN A C 1
ATOM 737 O O . GLN A 1 95 ? 2.235 7.748 11.725 1.00 72.38 95 GLN A O 1
ATOM 742 N N . GLU A 1 96 ? 3.651 7.461 13.444 1.00 76.88 96 GLU A N 1
ATOM 743 C CA . GLU A 1 96 ? 2.647 6.946 14.383 1.00 76.88 96 GLU A CA 1
ATOM 744 C C . GLU A 1 96 ? 1.634 8.034 14.768 1.00 76.88 96 GLU A C 1
ATOM 746 O O . GLU A 1 96 ? 0.432 7.775 14.742 1.00 76.88 96 GLU A O 1
ATOM 751 N N . ALA A 1 97 ? 2.099 9.257 15.049 1.00 80.94 97 ALA A N 1
ATOM 752 C CA . ALA A 1 97 ? 1.236 10.383 15.405 1.00 80.94 97 ALA A CA 1
ATOM 753 C C . ALA A 1 97 ? 0.325 10.830 14.245 1.00 80.94 97 ALA A C 1
ATOM 755 O O . ALA A 1 97 ? -0.867 11.044 14.462 1.00 80.94 97 ALA A O 1
ATOM 756 N N . GLU A 1 98 ? 0.853 10.925 13.019 1.00 80.19 98 GLU A N 1
ATOM 757 C CA . GLU A 1 98 ? 0.060 11.248 11.820 1.00 80.19 98 GLU A CA 1
ATOM 758 C C . GLU A 1 98 ? -1.003 10.180 11.524 1.00 80.19 98 GLU A C 1
ATOM 760 O O . GLU A 1 98 ? -2.140 10.504 11.169 1.00 80.19 98 GLU A O 1
ATOM 765 N N . ASP A 1 99 ? -0.656 8.900 11.690 1.00 77.88 99 ASP A N 1
ATOM 766 C CA . ASP A 1 99 ? -1.619 7.808 11.571 1.00 77.88 99 ASP A CA 1
ATOM 767 C C . ASP A 1 99 ? -2.701 7.911 12.653 1.00 77.88 99 ASP A C 1
ATOM 769 O O . ASP A 1 99 ? -3.887 7.772 12.356 1.00 77.88 99 ASP A O 1
ATOM 773 N N . ASP A 1 100 ? -2.319 8.146 13.906 1.00 83.44 100 ASP A N 1
ATOM 774 C CA . ASP A 1 100 ? -3.268 8.240 15.012 1.00 83.44 100 ASP A CA 1
ATOM 775 C C . ASP A 1 100 ? -4.232 9.423 14.838 1.00 83.44 100 ASP A C 1
ATOM 777 O O . ASP A 1 100 ? -5.434 9.254 15.043 1.00 83.44 100 ASP A O 1
ATOM 781 N N . GLU A 1 101 ? -3.753 10.582 14.374 1.00 84.56 101 GLU A N 1
ATOM 782 C CA . GLU A 1 101 ? -4.598 11.735 14.039 1.00 84.56 101 GLU A CA 1
ATOM 783 C C . GLU A 1 101 ? -5.575 11.415 12.897 1.00 84.56 101 GLU A C 1
ATOM 785 O O . GLU A 1 101 ? -6.777 11.680 13.009 1.00 84.56 101 GLU A O 1
ATOM 790 N N . LEU A 1 102 ? -5.087 10.780 11.825 1.00 82.94 102 LEU A N 1
ATOM 791 C CA . LEU A 1 102 ? -5.906 10.380 10.679 1.00 82.94 102 LEU A CA 1
ATOM 792 C C . LEU A 1 102 ? -7.086 9.487 11.094 1.00 82.94 102 LEU A C 1
ATOM 794 O O . LEU A 1 102 ? -8.199 9.649 10.585 1.00 82.94 102 LEU A O 1
ATOM 798 N N . TRP A 1 103 ? -6.850 8.533 11.996 1.00 79.38 103 TRP A N 1
ATOM 799 C CA . TRP A 1 103 ? -7.881 7.601 12.458 1.00 79.38 103 TRP A CA 1
ATOM 800 C C . TRP A 1 103 ? -8.735 8.162 13.603 1.00 79.38 103 TRP A C 1
ATOM 802 O O . TRP A 1 103 ? -9.891 7.763 13.731 1.00 79.38 103 TRP A O 1
ATOM 812 N N . ALA A 1 104 ? -8.226 9.111 14.393 1.00 80.38 104 ALA A N 1
ATOM 813 C CA . ALA A 1 104 ? -9.002 9.817 15.414 1.00 80.38 104 ALA A CA 1
ATOM 814 C C . ALA A 1 104 ? -10.034 10.780 14.805 1.00 80.38 104 ALA A C 1
ATOM 816 O O . ALA A 1 104 ? -11.135 10.906 15.330 1.00 80.38 104 ALA A O 1
ATOM 817 N N . ALA A 1 105 ? -9.730 11.399 13.658 1.00 71.44 105 ALA A N 1
ATOM 818 C CA . ALA A 1 105 ? -10.643 12.296 12.938 1.00 71.44 105 ALA A CA 1
ATOM 819 C C . ALA A 1 105 ? -11.862 11.590 12.291 1.00 71.44 105 ALA A C 1
ATOM 821 O O . ALA A 1 105 ? -12.689 12.237 11.645 1.00 71.44 105 ALA A O 1
ATOM 822 N N . LYS A 1 106 ? -11.955 10.259 12.416 1.00 56.47 106 LYS A N 1
ATOM 823 C CA . LYS A 1 106 ? -12.964 9.386 11.794 1.00 56.47 106 LYS A CA 1
ATOM 824 C C . LYS A 1 106 ? -13.991 8.803 12.775 1.00 56.47 106 LYS A C 1
ATOM 826 O O . LYS A 1 106 ? -14.858 8.055 12.317 1.00 56.47 106 LYS A O 1
ATOM 831 N N . VAL A 1 107 ? -13.892 9.128 14.070 1.00 47.28 107 VAL A N 1
ATOM 832 C CA . VAL A 1 107 ? -14.850 8.746 15.130 1.00 47.28 107 VAL A CA 1
ATOM 833 C C . VAL A 1 107 ? -15.797 9.899 15.433 1.00 47.28 107 VAL A C 1
ATOM 835 O O . VAL A 1 107 ? -15.304 11.038 15.580 1.00 47.28 107 VAL A O 1
#

Foldseek 3Di:
DDPLVVLLVLLLLVLVLPDPPPPDDNPPDRDHRDPVSLVVVLVQCLDPVSLLVVLLVQLLVCLVVVHDPVNSVSSSVSSCVSSVHDDDPDDDPVSVVSSVVSNVVSD